Protein AF-A0A7C6L8C7-F1 (afdb_monomer_lite)

Radius of gyration: 19.69 Å; chains: 1; bounding box: 48×22×51 Å

Secondary structure (DSSP, 8-state):
--HHHHHHHHHHHHHHHHHHHHHS-HHHH--HHHHHHHHHHHHHHHHHHS-HHHHHHHHHHHHHHTS-----HHHHHHHHH-

pLDDT: mean 86.73, std 8.26, range [57.84, 96.12]

Foldseek 3Di:
DDPVVVCCVVVVVVVVVVVCVVPHDPVVVPDPVVCCCVVVVVVVVCVVVDPPVVVVVVVVCVVVVVDDDPPPVVVVVVVVVD

Sequence (82 aa):
MDFATLVGLVGGFALVLAAISVDGTVAGFLHLPSIMVTLGGTIAATFVNHSLSDISRVIAMLRIAFTERAYSGRELIDQLVA

Structure (mmCIF, N/CA/C/O backbone):
data_AF-A0A7C6L8C7-F1
#
_entry.id   AF-A0A7C6L8C7-F1
#
loop_
_atom_site.group_PDB
_atom_site.id
_atom_site.type_symbol
_atom_site.label_atom_id
_atom_site.label_alt_id
_atom_site.label_comp_id
_atom_site.label_asym_id
_atom_site.label_entity_id
_atom_site.label_seq_id
_atom_site.pdbx_PDB_ins_code
_atom_site.Cartn_x
_atom_site.Cartn_y
_atom_site.Cartn_z
_atom_site.occupancy
_atom_site.B_iso_or_equiv
_atom_site.auth_seq_id
_atom_site.auth_comp_id
_atom_site.auth_asym_id
_atom_site.auth_atom_id
_atom_site.pdbx_PDB_model_num
ATOM 1 N N . MET A 1 1 ? -13.751 -7.482 5.616 1.00 71.12 1 MET A N 1
ATOM 2 C CA . MET A 1 1 ? -14.140 -6.475 4.617 1.00 71.12 1 MET A CA 1
ATOM 3 C C . MET A 1 1 ? -15.470 -6.852 4.021 1.00 71.12 1 MET A C 1
ATOM 5 O O . MET A 1 1 ? -15.703 -8.035 3.815 1.00 71.12 1 MET A O 1
ATOM 9 N N . ASP A 1 2 ? -16.289 -5.858 3.723 1.00 82.31 2 ASP A N 1
ATOM 10 C CA . ASP A 1 2 ? -17.478 -6.012 2.898 1.00 82.31 2 ASP A CA 1
ATOM 11 C C . ASP A 1 2 ? -17.098 -6.414 1.460 1.00 82.31 2 ASP A C 1
ATOM 13 O O . ASP A 1 2 ? -16.007 -6.113 0.960 1.00 82.31 2 ASP A O 1
ATOM 17 N N . PHE A 1 3 ? -18.014 -7.102 0.778 1.00 84.00 3 PHE A N 1
ATOM 18 C CA . PHE A 1 3 ? -17.796 -7.584 -0.587 1.00 84.00 3 PHE A CA 1
ATOM 19 C C . PHE A 1 3 ? -17.496 -6.442 -1.573 1.00 84.00 3 PHE A C 1
ATOM 21 O O . PHE A 1 3 ? -16.693 -6.619 -2.488 1.00 84.00 3 PHE A O 1
ATOM 28 N N . ALA A 1 4 ? -18.076 -5.254 -1.363 1.00 87.25 4 ALA A N 1
ATOM 29 C CA . ALA A 1 4 ? -17.854 -4.106 -2.237 1.00 87.25 4 ALA A CA 1
ATOM 30 C C . ALA A 1 4 ? -16.410 -3.585 -2.152 1.00 87.25 4 ALA A C 1
ATOM 32 O O . ALA A 1 4 ? -15.791 -3.375 -3.197 1.00 87.25 4 ALA A O 1
ATOM 33 N N . THR A 1 5 ? -15.829 -3.459 -0.953 1.00 87.19 5 THR A N 1
ATOM 34 C CA . THR A 1 5 ? -14.410 -3.080 -0.804 1.00 87.19 5 THR A CA 1
ATOM 35 C C . THR A 1 5 ? -13.470 -4.102 -1.439 1.00 87.19 5 THR A C 1
ATOM 37 O O . THR A 1 5 ? -12.499 -3.721 -2.095 1.00 87.19 5 THR A O 1
ATOM 40 N N . LEU A 1 6 ? -13.762 -5.401 -1.306 1.00 88.88 6 LEU A N 1
ATOM 41 C CA . LEU A 1 6 ? -12.958 -6.449 -1.939 1.00 88.88 6 LEU A CA 1
ATOM 42 C C . LEU A 1 6 ? -13.008 -6.351 -3.471 1.00 88.88 6 LEU A C 1
ATOM 44 O O . LEU A 1 6 ? -11.964 -6.367 -4.122 1.00 88.88 6 LEU A O 1
ATOM 48 N N . VAL A 1 7 ? -14.206 -6.214 -4.045 1.00 92.56 7 VAL A N 1
ATOM 49 C CA . VAL A 1 7 ? -14.391 -6.073 -5.497 1.00 92.56 7 VAL A CA 1
ATOM 50 C C . VAL A 1 7 ? -13.754 -4.785 -6.012 1.00 92.56 7 VAL A C 1
ATOM 52 O O . VAL A 1 7 ? -13.098 -4.815 -7.048 1.00 92.56 7 VAL A O 1
ATOM 55 N N . GLY A 1 8 ? -13.888 -3.672 -5.290 1.00 91.81 8 GLY A N 1
ATOM 56 C CA . GLY A 1 8 ? -13.262 -2.400 -5.653 1.00 91.81 8 GLY A CA 1
ATOM 57 C C . GLY A 1 8 ? -11.736 -2.482 -5.656 1.00 91.81 8 GLY A C 1
ATOM 58 O O . GLY A 1 8 ? -11.100 -2.046 -6.614 1.00 91.81 8 GLY A O 1
ATOM 59 N N . LEU A 1 9 ? -11.146 -3.101 -4.628 1.00 92.88 9 LEU A N 1
ATOM 60 C CA . LEU A 1 9 ? -9.699 -3.294 -4.539 1.00 92.88 9 LEU A CA 1
ATOM 61 C C . LEU A 1 9 ? -9.189 -4.178 -5.684 1.00 92.88 9 LEU A C 1
ATOM 63 O O . LEU A 1 9 ? -8.287 -3.781 -6.420 1.00 92.88 9 LEU A O 1
ATOM 67 N N . VAL A 1 10 ? -9.785 -5.358 -5.870 1.00 94.62 10 VAL A N 1
ATOM 68 C CA . VAL A 1 10 ? -9.364 -6.312 -6.909 1.00 94.62 10 VAL A CA 1
ATOM 69 C C . VAL A 1 10 ? -9.609 -5.748 -8.309 1.00 94.62 10 VAL A C 1
ATOM 71 O O . VAL A 1 10 ? -8.732 -5.831 -9.165 1.00 94.62 10 VAL A O 1
ATOM 74 N N . GLY A 1 11 ? -10.769 -5.134 -8.539 1.00 96.12 11 GLY A N 1
ATOM 75 C CA . GLY A 1 11 ? -11.130 -4.523 -9.816 1.00 96.12 11 GLY A CA 1
ATOM 76 C C . GLY A 1 11 ? -10.219 -3.354 -10.182 1.00 96.12 11 GLY A C 1
ATOM 77 O O . GLY A 1 11 ? -9.761 -3.274 -11.319 1.00 96.12 11 GLY A O 1
ATOM 78 N N . GLY A 1 12 ? -9.881 -2.495 -9.216 1.00 95.06 12 GLY A N 1
ATOM 79 C CA . GLY A 1 12 ? -8.928 -1.403 -9.419 1.0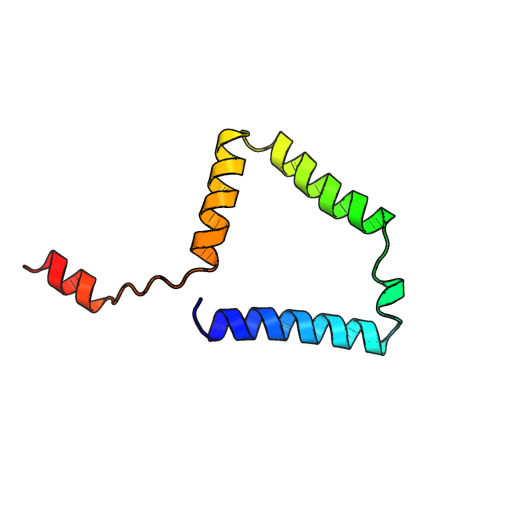0 95.06 12 GLY A CA 1
ATOM 80 C C . GLY A 1 12 ? -7.548 -1.912 -9.837 1.00 95.06 12 GLY A C 1
ATOM 81 O O . GLY A 1 12 ? -7.005 -1.461 -10.845 1.00 95.06 12 GLY A O 1
ATOM 82 N N . PHE A 1 13 ? -7.010 -2.908 -9.125 1.00 94.19 13 PHE A N 1
ATOM 83 C CA . PHE A 1 13 ? -5.738 -3.537 -9.497 1.00 94.19 13 PHE A CA 1
ATOM 84 C C . PHE A 1 13 ? -5.795 -4.199 -10.879 1.00 94.19 13 PHE A C 1
ATOM 86 O O . PHE A 1 13 ? -4.867 -4.036 -11.671 1.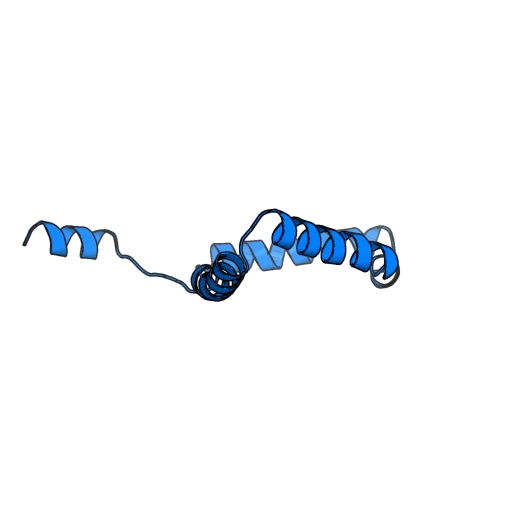00 94.19 13 PHE A O 1
ATOM 93 N N . ALA A 1 14 ? -6.881 -4.907 -11.196 1.00 94.38 14 ALA A N 1
ATOM 94 C CA . ALA A 1 14 ? -7.056 -5.558 -12.491 1.00 94.38 14 ALA A CA 1
ATOM 95 C C . ALA A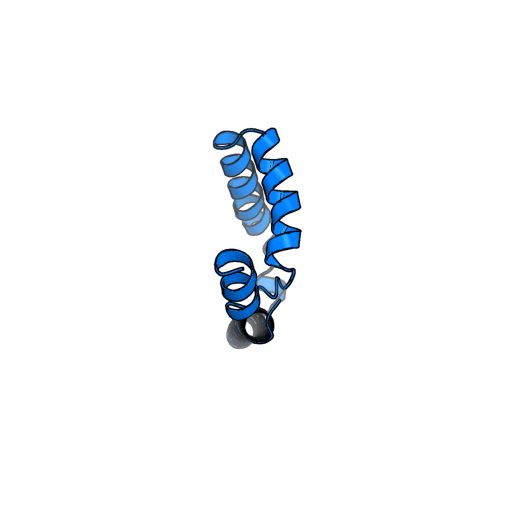 1 14 ? -7.086 -4.548 -13.649 1.00 94.38 14 ALA A C 1
ATOM 97 O O . ALA A 1 14 ? -6.432 -4.771 -14.666 1.00 94.38 14 ALA A O 1
ATOM 98 N N . LEU A 1 15 ? -7.784 -3.420 -13.485 1.00 94.50 15 LEU A N 1
ATOM 99 C CA . LEU A 1 15 ? -7.837 -2.357 -14.492 1.00 94.50 15 LEU A CA 1
ATOM 100 C C . LEU A 1 15 ? -6.468 -1.709 -14.718 1.00 94.50 15 LEU A C 1
ATOM 102 O O . LEU A 1 15 ? -6.079 -1.504 -15.866 1.00 94.50 15 LEU A O 1
ATOM 106 N N . VAL A 1 16 ? -5.715 -1.433 -13.648 1.00 92.62 16 VAL A N 1
ATOM 107 C CA . VAL A 1 16 ? -4.354 -0.881 -13.755 1.00 92.62 16 VAL A CA 1
ATOM 108 C C . VAL A 1 16 ? -3.429 -1.852 -14.491 1.00 92.62 16 VAL A C 1
ATOM 110 O O . VAL A 1 16 ? -2.726 -1.449 -15.416 1.00 92.62 16 VAL A O 1
ATOM 113 N N . LEU A 1 17 ? -3.452 -3.139 -14.132 1.00 91.00 17 LEU A N 1
ATOM 114 C CA . LEU A 1 17 ? -2.637 -4.160 -14.798 1.00 91.00 17 LEU A CA 1
ATOM 115 C C . LEU A 1 17 ? -3.024 -4.344 -16.270 1.00 91.00 17 LEU A C 1
ATOM 117 O O . LEU A 1 17 ? -2.142 -4.485 -17.119 1.00 91.00 17 LEU A O 1
ATOM 121 N N . ALA A 1 18 ? -4.321 -4.310 -16.584 1.00 91.38 18 ALA A N 1
ATOM 122 C CA . ALA A 1 18 ? -4.807 -4.368 -17.958 1.00 91.38 18 ALA A CA 1
ATOM 123 C C . ALA A 1 18 ? -4.317 -3.161 -18.769 1.00 91.38 18 ALA A C 1
ATOM 125 O O . ALA A 1 18 ? -3.782 -3.347 -19.857 1.00 91.38 18 ALA A O 1
ATOM 126 N N . ALA A 1 19 ? -4.412 -1.946 -18.220 1.00 91.38 19 ALA A N 1
ATOM 127 C CA . ALA A 1 19 ? -3.936 -0.730 -18.877 1.00 91.38 19 ALA A CA 1
ATOM 128 C C . ALA A 1 19 ? -2.426 -0.778 -19.173 1.00 91.38 19 ALA A C 1
ATOM 130 O O . ALA A 1 19 ? -2.009 -0.476 -20.287 1.00 91.38 19 ALA A O 1
ATOM 131 N N . ILE A 1 20 ? -1.612 -1.232 -18.212 1.00 91.00 20 ILE A N 1
ATOM 132 C CA . ILE A 1 20 ? -0.160 -1.405 -18.402 1.00 91.00 20 ILE A CA 1
ATOM 133 C C . ILE A 1 20 ? 0.137 -2.421 -19.513 1.00 91.00 20 ILE A C 1
ATOM 135 O O . ILE A 1 20 ? 1.072 -2.232 -20.287 1.00 91.00 20 ILE A O 1
ATOM 139 N N . SER A 1 21 ? -0.657 -3.491 -19.597 1.00 87.06 21 SER A N 1
ATOM 140 C CA . SER A 1 21 ? -0.461 -4.570 -20.573 1.00 87.06 21 SER A CA 1
ATOM 141 C C . SER A 1 21 ? -0.858 -4.185 -22.003 1.00 87.06 21 SER A C 1
ATOM 143 O O . SER A 1 21 ? -0.423 -4.845 -22.942 1.00 87.06 21 SER A O 1
ATOM 145 N N . VAL A 1 22 ? -1.692 -3.154 -22.179 1.00 88.31 22 VAL A N 1
ATOM 146 C CA . VAL A 1 22 ? -2.088 -2.648 -23.506 1.00 88.31 22 VAL A CA 1
ATOM 147 C C . VAL A 1 22 ? -0.964 -1.829 -24.145 1.00 88.31 22 VAL A C 1
ATOM 149 O O . VAL A 1 22 ? -0.701 -1.993 -25.332 1.00 88.31 22 VAL A O 1
ATOM 152 N N . ASP A 1 23 ? -0.296 -0.977 -23.365 1.00 76.62 23 ASP A N 1
ATOM 153 C CA . ASP A 1 23 ? 0.683 -0.005 -23.878 1.00 76.62 23 ASP A CA 1
ATOM 154 C C . ASP A 1 23 ? 2.145 -0.479 -23.752 1.00 76.62 23 ASP A C 1
ATOM 156 O O . ASP A 1 23 ? 3.050 0.070 -24.379 1.00 76.62 23 ASP A O 1
ATOM 160 N N . GLY A 1 24 ? 2.411 -1.512 -22.947 1.00 81.75 24 GLY A N 1
ATOM 161 C CA . GLY A 1 24 ? 3.771 -1.973 -22.686 1.00 81.75 24 GLY A CA 1
ATOM 162 C C . GLY A 1 24 ? 3.860 -3.347 -22.026 1.00 81.75 24 GLY A C 1
ATOM 163 O O . GLY A 1 24 ? 2.948 -4.167 -22.083 1.00 81.75 24 GLY A O 1
ATOM 164 N N . THR A 1 25 ? 5.008 -3.622 -21.400 1.00 84.06 25 THR A N 1
ATOM 165 C CA . THR A 1 25 ? 5.222 -4.854 -20.629 1.00 84.06 25 THR A CA 1
ATOM 166 C C . THR A 1 25 ? 5.128 -4.565 -19.136 1.00 84.06 25 THR A C 1
ATOM 168 O O . THR A 1 25 ? 5.687 -3.584 -18.645 1.00 84.06 25 THR A O 1
ATOM 171 N N . VAL A 1 26 ? 4.485 -5.462 -18.383 1.00 80.56 26 VAL A N 1
ATOM 172 C CA . VAL A 1 26 ? 4.382 -5.358 -16.915 1.00 80.56 26 VAL A CA 1
ATOM 173 C C . VAL A 1 26 ? 5.768 -5.273 -16.259 1.00 80.56 26 VAL A C 1
ATOM 175 O O . VAL A 1 26 ? 5.957 -4.542 -15.290 1.00 80.56 26 VAL A O 1
ATOM 178 N N . ALA A 1 27 ? 6.767 -5.958 -16.825 1.00 82.06 27 ALA A N 1
ATOM 179 C CA . ALA A 1 27 ? 8.150 -5.896 -16.356 1.00 82.06 27 ALA A CA 1
ATOM 180 C C . ALA A 1 27 ? 8.776 -4.497 -16.511 1.00 82.06 27 ALA A C 1
ATOM 182 O O . ALA A 1 27 ? 9.547 -4.083 -15.651 1.00 82.06 27 ALA A O 1
ATOM 183 N N . GLY A 1 28 ? 8.413 -3.746 -17.557 1.00 83.31 28 GLY A N 1
ATOM 184 C CA . GLY A 1 28 ? 8.868 -2.367 -17.752 1.00 83.31 28 GLY A CA 1
ATOM 185 C C . GLY A 1 28 ? 8.296 -1.382 -16.728 1.00 83.31 28 GLY A C 1
ATOM 186 O O . GLY A 1 28 ? 8.908 -0.352 -16.458 1.00 83.31 28 GLY A O 1
ATOM 187 N N . PHE A 1 29 ? 7.157 -1.711 -16.113 1.00 85.06 29 PHE A N 1
ATOM 188 C CA . PHE A 1 29 ? 6.547 -0.898 -15.060 1.00 85.06 29 PHE A CA 1
ATOM 189 C C . PHE A 1 29 ? 7.248 -1.061 -13.697 1.00 85.06 29 PHE A C 1
ATOM 191 O O . PHE A 1 29 ? 7.242 -0.143 -12.875 1.00 85.06 29 PHE A O 1
ATOM 198 N N . LEU A 1 30 ? 7.899 -2.206 -13.450 1.00 86.62 30 LEU A N 1
ATOM 199 C CA . LEU A 1 30 ? 8.649 -2.477 -12.218 1.00 86.62 30 LEU A CA 1
ATOM 200 C C . LEU A 1 30 ? 10.038 -1.821 -12.253 1.00 86.62 30 LEU A C 1
ATOM 202 O O . LEU A 1 30 ? 11.070 -2.478 -12.378 1.00 86.62 30 LEU A O 1
ATOM 206 N N . HIS A 1 31 ? 10.060 -0.496 -12.115 1.00 90.56 31 HIS A N 1
ATOM 207 C CA . HIS A 1 31 ? 11.290 0.291 -12.110 1.00 90.56 31 HIS A CA 1
ATOM 208 C C . HIS A 1 31 ? 11.838 0.476 -10.688 1.00 90.56 31 HIS A C 1
ATOM 210 O O . HIS A 1 31 ? 11.322 1.275 -9.901 1.00 90.56 31 HIS A O 1
ATOM 216 N N . LEU A 1 32 ? 12.916 -0.245 -10.363 1.00 90.69 32 LEU A N 1
ATOM 217 C CA . LEU A 1 32 ? 13.503 -0.274 -9.019 1.00 90.69 32 LEU A CA 1
ATOM 218 C C . LEU A 1 32 ? 13.866 1.123 -8.464 1.00 90.69 32 LEU A C 1
ATOM 220 O O . LEU A 1 32 ? 13.472 1.406 -7.331 1.00 90.69 32 LEU A O 1
ATOM 224 N N . PRO A 1 33 ? 14.516 2.037 -9.219 1.00 93.50 33 PRO A N 1
ATOM 225 C CA . PRO A 1 33 ? 14.771 3.393 -8.728 1.00 93.50 33 PRO A CA 1
ATOM 226 C C . PRO A 1 33 ? 13.488 4.167 -8.402 1.00 93.50 33 PRO A C 1
ATOM 228 O O . PRO A 1 33 ? 13.421 4.837 -7.375 1.00 93.50 33 PRO A O 1
ATOM 231 N N . SER A 1 34 ? 12.446 4.041 -9.233 1.00 92.88 34 SER A N 1
ATOM 232 C CA . SER A 1 34 ? 11.164 4.714 -8.982 1.00 92.88 34 SER A CA 1
ATOM 233 C C . SER A 1 34 ? 10.504 4.187 -7.713 1.00 92.88 34 SER A C 1
ATOM 235 O O . SER A 1 34 ? 9.998 4.979 -6.925 1.00 92.88 34 SER A O 1
ATOM 237 N N . ILE A 1 35 ? 10.555 2.871 -7.487 1.00 93.38 35 ILE A N 1
ATOM 238 C CA . ILE A 1 35 ? 10.049 2.233 -6.265 1.00 93.38 35 ILE A CA 1
ATOM 239 C C . ILE A 1 35 ? 10.815 2.749 -5.044 1.00 93.38 35 ILE A C 1
ATOM 241 O O . ILE A 1 35 ? 10.196 3.134 -4.060 1.00 93.38 35 ILE A O 1
ATOM 245 N N . MET A 1 36 ? 12.148 2.815 -5.099 1.00 94.38 36 MET A N 1
ATOM 246 C CA . MET A 1 36 ? 12.950 3.325 -3.980 1.00 94.38 36 MET A CA 1
ATOM 247 C C . MET A 1 36 ? 12.601 4.774 -3.624 1.00 94.38 36 MET A C 1
ATOM 249 O O . MET A 1 36 ? 12.524 5.103 -2.443 1.00 94.38 36 MET A O 1
ATOM 253 N N . VAL A 1 37 ? 12.360 5.631 -4.619 1.00 95.56 37 VAL A N 1
ATOM 254 C CA . VAL A 1 37 ? 12.009 7.038 -4.382 1.00 95.56 37 VAL A CA 1
ATOM 255 C C . VAL A 1 37 ? 10.589 7.181 -3.843 1.00 95.56 37 VAL A C 1
ATOM 257 O O . VAL A 1 37 ? 10.383 7.934 -2.896 1.00 95.56 37 VAL A O 1
ATOM 260 N N . THR A 1 38 ? 9.609 6.463 -4.394 1.00 95.50 38 THR A N 1
ATOM 261 C CA . THR A 1 38 ? 8.214 6.575 -3.942 1.00 95.50 38 THR A CA 1
ATOM 262 C C . THR A 1 38 ? 8.014 5.917 -2.584 1.00 95.50 38 THR A C 1
ATOM 264 O O . THR A 1 38 ? 7.597 6.588 -1.647 1.00 95.50 38 THR A O 1
ATOM 267 N N . LEU A 1 39 ? 8.376 4.641 -2.423 1.00 95.12 39 LEU A N 1
ATOM 268 C CA . LEU A 1 39 ? 8.239 3.938 -1.143 1.00 95.12 39 LEU A CA 1
ATOM 269 C C . LEU A 1 39 ? 9.184 4.509 -0.089 1.00 95.12 39 LEU A C 1
ATOM 271 O O . LEU A 1 39 ? 8.741 4.829 1.011 1.00 95.12 39 LEU A O 1
ATOM 275 N N . GLY A 1 40 ? 10.46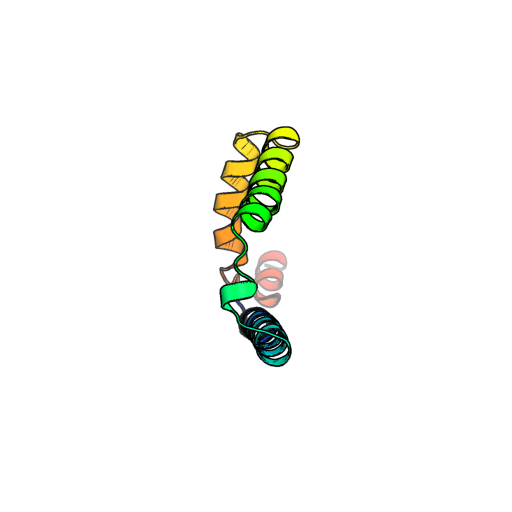8 4.672 -0.412 1.00 94.19 40 GLY A N 1
ATOM 276 C CA . GLY A 1 40 ? 11.444 5.220 0.530 1.00 94.19 40 GLY A CA 1
ATOM 277 C C . GLY A 1 40 ? 11.126 6.664 0.908 1.00 94.19 40 GLY A C 1
ATOM 278 O O . GLY A 1 40 ? 11.169 7.006 2.087 1.00 94.19 40 GLY A O 1
ATOM 279 N N . GLY A 1 41 ? 10.733 7.491 -0.065 1.00 95.31 41 GLY A N 1
ATOM 280 C CA . GLY A 1 41 ? 10.336 8.879 0.162 1.00 95.31 41 GLY A CA 1
ATOM 281 C C . GLY A 1 41 ? 9.072 8.999 1.006 1.00 95.31 41 GLY A C 1
ATOM 282 O O . GLY A 1 41 ? 9.070 9.753 1.977 1.00 95.31 41 GLY A O 1
ATOM 283 N N . THR A 1 42 ? 8.021 8.229 0.706 1.00 94.81 42 THR A N 1
ATOM 284 C CA . THR A 1 42 ? 6.796 8.222 1.518 1.00 94.81 42 THR A CA 1
ATOM 285 C C . THR A 1 42 ? 7.081 7.745 2.936 1.00 94.81 42 THR A C 1
ATOM 287 O O . THR A 1 42 ? 6.694 8.430 3.877 1.00 94.81 42 THR A O 1
ATOM 290 N N . ILE A 1 43 ? 7.807 6.636 3.110 1.00 93.12 43 ILE A N 1
ATOM 291 C CA . ILE A 1 43 ? 8.152 6.112 4.438 1.00 93.12 43 ILE A CA 1
ATOM 292 C C . ILE A 1 43 ? 8.972 7.144 5.225 1.00 93.12 43 ILE A C 1
ATOM 294 O O . ILE A 1 43 ? 8.629 7.451 6.366 1.00 93.12 43 ILE A O 1
ATOM 298 N N . ALA A 1 44 ? 10.010 7.729 4.621 1.00 93.94 44 ALA A N 1
ATOM 299 C CA . ALA A 1 44 ? 10.825 8.758 5.264 1.00 93.94 44 ALA A CA 1
ATOM 300 C C . ALA A 1 44 ? 9.991 9.990 5.644 1.00 93.94 44 ALA A C 1
ATOM 302 O O . ALA A 1 44 ? 10.075 10.462 6.777 1.00 93.94 44 ALA A O 1
ATOM 303 N N . ALA A 1 45 ? 9.131 10.472 4.743 1.00 94.62 45 ALA A N 1
ATOM 304 C CA . ALA A 1 45 ? 8.229 11.587 5.017 1.00 94.62 45 ALA A CA 1
ATOM 305 C C . ALA A 1 45 ? 7.248 11.272 6.160 1.00 94.62 45 ALA A C 1
ATOM 307 O O . ALA A 1 45 ? 6.980 12.143 6.991 1.00 94.62 45 ALA A O 1
ATOM 308 N N . THR A 1 46 ? 6.747 10.036 6.248 1.00 93.12 46 THR A N 1
ATOM 309 C CA . THR A 1 46 ? 5.901 9.581 7.361 1.00 93.12 46 THR A CA 1
ATOM 310 C C . THR A 1 46 ? 6.662 9.597 8.686 1.00 93.12 46 THR A C 1
ATOM 312 O O . THR A 1 46 ? 6.133 10.113 9.666 1.00 93.12 46 THR A O 1
ATOM 315 N N . PHE A 1 47 ? 7.906 9.109 8.725 1.00 92.00 47 PHE A N 1
ATOM 316 C CA . PHE A 1 47 ? 8.742 9.142 9.936 1.00 92.00 47 PHE A CA 1
ATOM 317 C C . PHE A 1 47 ? 9.127 10.557 10.378 1.00 92.00 47 PHE A C 1
ATOM 319 O O . PHE A 1 47 ? 9.299 10.791 11.570 1.00 92.00 47 PHE A O 1
ATOM 326 N N . VAL A 1 48 ? 9.255 11.501 9.443 1.00 93.94 48 VAL A N 1
ATOM 327 C CA . VAL A 1 48 ? 9.517 12.912 9.769 1.00 93.94 48 VAL A CA 1
ATOM 328 C C . VAL A 1 48 ? 8.282 13.586 10.376 1.00 93.94 48 VAL A C 1
ATOM 330 O O . VAL A 1 48 ? 8.422 14.395 11.288 1.00 93.94 48 VAL A O 1
ATOM 333 N N . ASN A 1 49 ? 7.079 13.264 9.887 1.00 93.88 49 ASN A N 1
ATOM 334 C CA . ASN A 1 49 ? 5.839 13.917 10.326 1.00 93.88 49 ASN A CA 1
ATOM 335 C C . ASN A 1 49 ? 5.191 13.275 11.563 1.00 93.88 49 ASN A C 1
ATOM 337 O O . ASN A 1 49 ? 4.447 13.952 12.271 1.00 93.88 49 ASN A O 1
ATOM 341 N N . HIS A 1 50 ? 5.435 11.988 11.827 1.00 91.31 50 HIS A N 1
ATOM 342 C CA . HIS A 1 50 ? 4.737 11.235 12.871 1.00 91.31 50 HIS A CA 1
ATOM 343 C C . HIS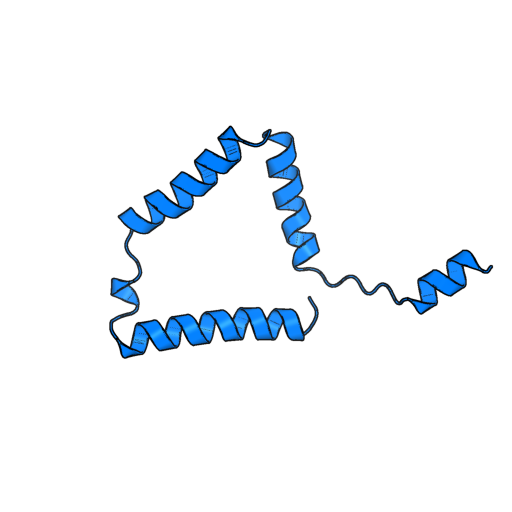 A 1 50 ? 5.693 10.578 13.863 1.00 91.31 50 HIS A C 1
ATOM 345 O O . HIS A 1 50 ? 6.773 10.109 13.507 1.00 91.31 50 HIS A O 1
ATOM 351 N N . SER A 1 51 ? 5.265 10.481 15.125 1.00 90.94 51 SER A N 1
ATOM 352 C CA . SER A 1 51 ? 6.039 9.773 16.143 1.00 90.94 51 SER A CA 1
ATOM 353 C C . SER A 1 51 ? 6.083 8.266 15.849 1.00 90.94 51 SER A C 1
ATOM 355 O O . SER A 1 51 ? 5.124 7.694 15.324 1.00 90.94 51 SER A O 1
ATOM 357 N N . LEU A 1 52 ? 7.155 7.573 16.260 1.00 88.19 52 LEU A N 1
ATOM 358 C CA . LEU A 1 52 ? 7.232 6.106 16.130 1.00 88.19 52 LEU A CA 1
ATOM 359 C C . LEU A 1 52 ? 6.062 5.389 16.838 1.00 88.19 52 LEU A C 1
ATOM 361 O O . LEU A 1 52 ? 5.634 4.308 16.424 1.00 88.19 52 LEU A O 1
ATOM 365 N N . SER A 1 53 ? 5.515 6.002 17.893 1.00 89.06 53 SER A N 1
ATOM 366 C CA . SER A 1 53 ? 4.359 5.470 18.618 1.00 89.06 53 SER A CA 1
ATOM 367 C C . SER A 1 53 ? 3.063 5.520 17.799 1.00 89.06 53 SER A C 1
ATOM 369 O O . SER A 1 53 ? 2.209 4.647 17.949 1.00 89.06 53 SER A O 1
ATOM 371 N N . ASP A 1 54 ? 2.926 6.492 16.898 1.00 89.38 54 ASP A N 1
ATOM 372 C CA . ASP A 1 54 ? 1.752 6.622 16.032 1.00 89.38 54 ASP A CA 1
ATOM 373 C C . ASP A 1 54 ? 1.844 5.661 14.851 1.00 89.38 54 ASP A C 1
ATOM 375 O O . ASP A 1 54 ? 0.868 4.993 14.517 1.00 89.38 54 ASP A O 1
ATOM 379 N N . ILE A 1 55 ? 3.039 5.494 14.283 1.00 90.06 55 ILE A N 1
ATOM 380 C CA . ILE A 1 55 ? 3.282 4.563 13.173 1.00 90.06 55 ILE A CA 1
ATOM 381 C C . ILE A 1 55 ? 2.957 3.121 13.586 1.00 90.06 55 ILE A C 1
ATOM 383 O O . ILE A 1 55 ? 2.261 2.409 12.862 1.00 90.06 55 ILE A O 1
ATOM 387 N N . SER A 1 56 ? 3.389 2.691 14.775 1.00 88.12 56 SER A N 1
ATOM 388 C CA . SER A 1 56 ? 3.069 1.344 15.275 1.00 88.12 56 SER A CA 1
ATOM 389 C C . SER A 1 56 ? 1.565 1.137 15.510 1.00 88.12 56 SER A C 1
ATOM 391 O O . SER A 1 56 ? 1.037 0.066 15.199 1.00 88.12 56 SER A O 1
ATOM 393 N N . ARG A 1 57 ? 0.842 2.168 15.971 1.00 90.00 57 ARG A N 1
ATOM 394 C CA . ARG A 1 57 ? -0.628 2.143 16.067 1.00 90.00 57 ARG A CA 1
ATOM 395 C C . ARG A 1 57 ? -1.297 2.044 14.702 1.00 90.00 57 ARG A C 1
ATOM 397 O O . ARG A 1 57 ? -2.226 1.254 14.557 1.00 90.00 57 ARG A O 1
ATOM 404 N N . VAL A 1 58 ? -0.827 2.791 13.705 1.00 89.50 58 VAL A N 1
ATOM 405 C CA . VAL A 1 58 ? -1.366 2.734 12.336 1.00 89.50 58 VAL A CA 1
ATOM 406 C C . VAL A 1 58 ? -1.201 1.335 11.747 1.00 89.50 58 VAL A C 1
ATOM 408 O O . VAL A 1 58 ? -2.152 0.804 11.178 1.00 89.50 58 VAL A O 1
ATOM 411 N N . ILE A 1 59 ? -0.052 0.684 11.955 1.00 86.88 59 ILE A N 1
ATOM 412 C CA . ILE A 1 59 ? 0.158 -0.705 11.511 1.00 86.88 59 ILE A CA 1
ATOM 413 C C . ILE A 1 59 ? -0.858 -1.655 12.166 1.00 86.88 59 ILE A C 1
ATOM 415 O O . ILE A 1 59 ? -1.428 -2.510 11.488 1.00 86.88 59 ILE A O 1
ATOM 419 N N . ALA A 1 60 ? -1.151 -1.485 13.458 1.00 86.06 60 ALA A N 1
ATOM 420 C CA . ALA A 1 60 ? -2.192 -2.265 14.130 1.00 86.06 60 ALA A CA 1
ATOM 421 C C . ALA A 1 60 ? -3.604 -1.956 13.588 1.00 86.06 60 ALA A C 1
ATOM 423 O O . ALA A 1 60 ? -4.426 -2.863 13.436 1.00 86.06 60 ALA A O 1
ATOM 424 N N . MET A 1 61 ? -3.881 -0.693 13.254 1.00 86.94 61 MET A N 1
ATOM 425 C CA . MET A 1 61 ? -5.159 -0.255 12.685 1.00 86.94 61 MET A CA 1
ATOM 426 C C . MET A 1 61 ? -5.375 -0.723 11.248 1.00 86.94 61 MET A C 1
ATOM 428 O O . MET A 1 61 ? -6.523 -0.971 10.882 1.00 86.94 61 MET A O 1
ATOM 432 N N . LEU A 1 62 ? -4.316 -0.919 10.453 1.00 86.50 62 LEU A N 1
ATOM 433 C CA . LEU A 1 62 ? -4.436 -1.482 9.105 1.00 86.50 62 LEU A CA 1
ATOM 434 C C . LEU A 1 62 ? -5.217 -2.795 9.145 1.00 86.50 62 LEU A C 1
ATOM 436 O O . LEU A 1 62 ? -6.188 -2.950 8.414 1.00 86.50 62 LEU A O 1
ATOM 440 N N . ARG A 1 63 ? -4.903 -3.701 10.079 1.00 81.19 63 ARG A N 1
ATOM 441 C CA . ARG A 1 63 ? -5.652 -4.959 10.234 1.00 81.19 63 ARG A CA 1
ATOM 442 C C . ARG A 1 63 ? -7.148 -4.728 10.461 1.00 81.19 63 ARG A C 1
ATOM 444 O O . ARG A 1 63 ? -7.967 -5.484 9.945 1.00 81.19 63 ARG A O 1
ATOM 451 N N . ILE A 1 64 ? -7.508 -3.693 11.215 1.00 83.75 64 ILE A N 1
ATOM 452 C CA . ILE A 1 64 ? -8.904 -3.342 11.490 1.00 83.75 64 ILE A CA 1
ATOM 453 C C . ILE A 1 64 ? -9.588 -2.834 10.218 1.00 83.75 64 ILE A C 1
ATOM 455 O O . ILE A 1 64 ? -10.718 -3.232 9.968 1.00 83.75 64 ILE A O 1
ATOM 459 N N . ALA A 1 65 ? -8.904 -2.040 9.389 1.00 82.62 65 ALA A N 1
ATOM 460 C CA . ALA A 1 65 ? -9.440 -1.552 8.115 1.00 82.62 65 ALA A CA 1
ATOM 461 C C . ALA A 1 65 ? -9.762 -2.689 7.124 1.00 82.62 65 ALA A C 1
ATOM 463 O O . ALA A 1 65 ? -10.727 -2.598 6.370 1.00 82.62 65 ALA A O 1
ATOM 464 N N . PHE A 1 66 ? -9.002 -3.790 7.160 1.00 80.50 66 PHE A N 1
ATOM 465 C CA . PHE A 1 66 ? -9.285 -4.995 6.365 1.00 80.50 66 PHE A CA 1
ATOM 466 C C . PHE A 1 66 ? -10.264 -5.979 7.045 1.00 80.50 66 PHE A C 1
ATOM 468 O O . PHE A 1 66 ? -10.717 -6.953 6.433 1.00 80.50 66 PHE A O 1
ATOM 475 N N . THR A 1 67 ? -10.676 -5.719 8.287 1.00 80.88 67 THR A N 1
ATOM 476 C CA . THR A 1 67 ? -11.614 -6.570 9.034 1.00 80.88 67 THR A CA 1
ATOM 477 C C . THR A 1 67 ? -13.024 -5.984 8.974 1.00 80.88 67 THR A C 1
ATOM 479 O O . THR A 1 67 ? -13.221 -4.791 9.166 1.00 80.88 67 THR A O 1
ATOM 482 N N . GLU A 1 68 ? -14.030 -6.814 8.689 1.00 71.44 68 GLU A N 1
ATOM 483 C CA . GLU A 1 68 ? -15.426 -6.357 8.716 1.00 71.44 68 GLU A CA 1
ATOM 484 C C . GLU A 1 68 ? -15.869 -6.157 10.169 1.00 71.44 68 GLU A C 1
ATOM 486 O O . GLU A 1 68 ? -15.733 -7.069 10.986 1.00 71.44 68 GLU A O 1
ATOM 491 N N . ARG A 1 69 ? -16.385 -4.972 10.507 1.00 67.75 69 ARG A N 1
ATOM 492 C CA . ARG A 1 69 ? -17.097 -4.754 11.769 1.00 67.75 69 ARG A CA 1
ATOM 493 C C . ARG A 1 69 ? -18.582 -4.644 11.466 1.00 67.75 69 ARG A C 1
ATOM 495 O O . ARG A 1 69 ? -19.043 -3.600 11.017 1.00 67.75 69 ARG A O 1
ATOM 502 N N . ALA A 1 70 ? -19.320 -5.716 11.722 1.00 62.34 70 ALA A N 1
ATOM 503 C CA . ALA A 1 70 ? -20.772 -5.701 11.663 1.00 62.34 70 ALA A CA 1
ATOM 504 C C . ALA A 1 70 ? -21.320 -4.982 12.906 1.00 62.34 70 ALA A C 1
ATOM 506 O O . ALA A 1 70 ? -21.635 -5.613 13.909 1.00 62.34 70 ALA A O 1
ATOM 507 N N . TYR A 1 71 ? -21.403 -3.652 12.868 1.00 63.81 71 TYR A N 1
ATOM 508 C CA . TYR A 1 71 ? -22.295 -2.933 13.776 1.00 63.81 71 TYR A CA 1
ATOM 509 C C . TYR A 1 71 ? -23.665 -2.893 13.117 1.00 63.81 71 TYR A C 1
ATOM 511 O O . TYR A 1 71 ? -23.903 -2.105 12.201 1.00 63.81 71 TYR A O 1
ATOM 519 N N . SER A 1 72 ? -24.562 -3.777 13.551 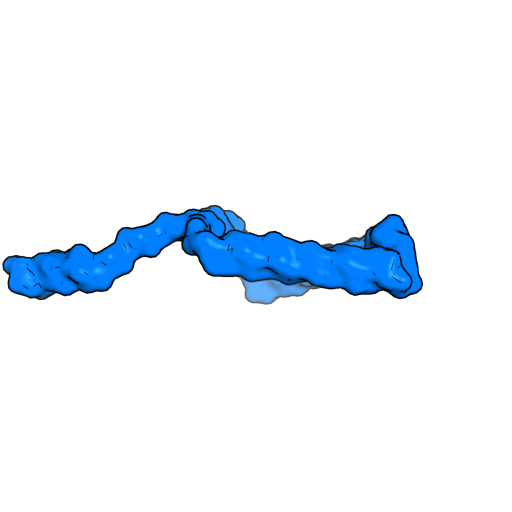1.00 67.69 72 SER A N 1
ATOM 520 C CA . SER A 1 72 ? -25.957 -3.657 13.159 1.00 67.69 72 SER A CA 1
ATOM 521 C C . SER A 1 72 ? -26.491 -2.395 13.850 1.00 67.69 72 SER A C 1
ATOM 523 O O . SER A 1 72 ? -26.452 -2.269 15.073 1.00 67.69 72 SER A O 1
ATOM 525 N N . GLY A 1 73 ? -26.928 -1.395 13.075 1.00 74.50 73 GLY A N 1
ATOM 526 C CA . GLY A 1 73 ? -27.489 -0.160 13.644 1.00 74.50 73 GLY A CA 1
ATOM 527 C C . GLY A 1 73 ? -28.675 -0.436 14.579 1.00 74.50 73 GLY A C 1
ATOM 528 O O . GLY A 1 73 ? -28.967 0.365 15.458 1.00 74.50 73 GLY A O 1
ATOM 529 N N . ARG A 1 74 ? -29.307 -1.608 14.429 1.00 76.31 74 ARG A N 1
ATOM 530 C CA . ARG A 1 74 ? -30.374 -2.115 15.289 1.00 76.31 74 ARG A CA 1
ATOM 531 C C . ARG A 1 74 ? -29.867 -2.581 16.658 1.00 76.31 74 ARG A C 1
ATOM 533 O O . ARG A 1 74 ? -30.482 -2.211 17.647 1.00 76.31 74 ARG A O 1
ATOM 540 N N . GLU A 1 75 ? -28.724 -3.273 16.728 1.00 76.25 75 GLU A N 1
ATOM 541 C CA . GLU A 1 75 ? -28.059 -3.611 18.004 1.00 76.25 75 GLU A CA 1
ATOM 542 C C . GLU A 1 75 ? -27.753 -2.354 18.819 1.00 76.25 75 GLU A C 1
ATOM 544 O O . GLU A 1 75 ? -27.896 -2.339 20.038 1.00 76.25 75 GLU A O 1
ATOM 549 N N . LEU A 1 76 ? -27.302 -1.298 18.133 1.00 81.12 76 LEU A N 1
ATOM 550 C CA . LEU A 1 76 ? -26.921 -0.048 18.780 1.00 81.12 76 LEU A CA 1
ATOM 551 C C . LEU A 1 76 ? -28.142 0.678 19.360 1.00 81.12 76 LEU A C 1
ATOM 553 O O . LEU A 1 76 ? -28.047 1.287 20.421 1.00 81.12 76 LEU A O 1
ATOM 557 N N . ILE A 1 77 ? -29.283 0.604 18.668 1.00 85.75 77 ILE A N 1
ATOM 558 C CA . ILE A 1 77 ? -30.556 1.161 19.138 1.00 85.75 77 ILE A CA 1
ATOM 559 C C . ILE A 1 77 ? -31.075 0.363 20.343 1.00 85.75 77 ILE A C 1
ATOM 561 O O . ILE A 1 77 ? -31.442 0.972 21.345 1.00 85.75 77 ILE A O 1
ATOM 565 N N . ASP A 1 78 ? -31.042 -0.971 20.291 1.00 87.25 78 ASP A N 1
ATOM 566 C CA . ASP A 1 78 ? -31.504 -1.827 21.395 1.00 87.25 78 ASP A CA 1
ATOM 567 C C . ASP A 1 78 ? -30.654 -1.658 22.670 1.00 87.25 78 ASP A C 1
ATOM 569 O O . ASP A 1 78 ? -31.192 -1.719 23.772 1.00 87.25 78 ASP A O 1
ATOM 573 N N . GLN A 1 79 ? -29.349 -1.380 22.551 1.00 84.69 79 GLN A N 1
ATOM 574 C CA . GLN A 1 79 ? -28.470 -1.111 23.702 1.00 84.69 79 GLN A CA 1
ATOM 575 C C . GLN A 1 79 ? -28.676 0.263 24.359 1.00 84.69 79 GLN A C 1
ATOM 577 O O . GLN A 1 79 ? -28.259 0.445 25.500 1.00 84.69 79 GLN A O 1
ATOM 582 N N . LEU A 1 80 ? -29.245 1.239 23.645 1.00 85.88 80 LEU A N 1
ATOM 583 C CA . LEU A 1 80 ? -29.419 2.614 24.134 1.00 85.88 80 LEU A CA 1
ATOM 584 C C . LEU A 1 80 ? -30.830 2.902 24.667 1.00 85.88 80 LEU A C 1
ATOM 586 O O . LEU A 1 80 ? -31.009 3.877 25.394 1.00 85.88 80 LEU A O 1
ATOM 590 N N . VAL A 1 81 ? -31.828 2.112 24.261 1.00 87.38 81 VAL A N 1
ATOM 591 C CA . VAL A 1 81 ? -33.242 2.294 24.643 1.00 87.38 81 VAL A CA 1
ATOM 592 C C . VAL A 1 81 ? -33.659 1.392 25.819 1.00 87.38 81 VAL A C 1
ATOM 594 O O . VAL A 1 81 ? -34.667 1.688 26.462 1.00 87.38 81 VAL A O 1
ATOM 597 N N . ALA A 1 82 ? -32.902 0.328 26.117 1.00 57.84 82 ALA A N 1
ATOM 598 C CA . ALA A 1 82 ? -33.078 -0.521 27.304 1.00 57.84 82 ALA A CA 1
ATOM 599 C C . ALA A 1 82 ? -32.468 0.108 28.568 1.00 57.84 82 ALA A C 1
ATOM 601 O O . ALA A 1 82 ? -33.081 -0.060 29.648 1.00 57.84 82 ALA A O 1
#